Protein AF-L0A1J1-F1 (afdb_monomer)

Mean predicted aligned error: 7.72 Å

Radius of gyration: 12.5 Å; Cα contacts (8 Å, |Δi|>4): 117; chains: 1; bounding box: 32×28×32 Å

Secondary structure (DSSP, 8-state):
--HHHHHHHHHHHHHHHH--HHHHHHHHHHHHHHHTT--STTHHHHHHHHHHHHHHHHHT--TTHHHHHHHHHHHHHHHHTTS-HHHHHHHHHHHHHHHHHHHH--

Sequence (106 aa):
MDSDLGDTIIALEGGLVNNNLQDALRDVEGWRARLENAGFPHAAELRQDLSELALRLSRGDVHDIGELLARLGQWTHATVNHAPAQYREDLQRLGDVLHLAATQAI

Organism: Deinococcus peraridilitoris (strain DSM 19664 / LMG 22246 / CIP 109416 / KR-200) (NCBI:txid937777)

Foldseek 3Di:
DPPLLVQLLCCLVCCLVVVVLVSVLVSLVVVLVVLVPPPWPLSVVLSVLSVVSSVCSVVVNCVVVLVSLVSNLVSLVVRLVGGDPVCNVVSVSVSVSSVVSSVVND

pLDDT: mean 72.01, std 12.29, range [32.59, 88.94]

Structure (mmCIF, N/CA/C/O backbone):
data_AF-L0A1J1-F1
#
_entry.id   AF-L0A1J1-F1
#
loop_
_atom_site.group_PDB
_atom_site.id
_atom_site.type_symbol
_atom_site.label_atom_id
_atom_site.label_alt_id
_atom_site.label_comp_id
_atom_site.label_asym_id
_atom_site.label_entity_id
_atom_site.label_seq_id
_atom_site.pdbx_PDB_ins_code
_atom_site.Cartn_x
_atom_site.Cartn_y
_atom_site.Cartn_z
_atom_site.occupancy
_atom_site.B_iso_or_equiv
_atom_site.auth_seq_id
_atom_site.auth_comp_id
_atom_site.auth_asym_id
_atom_site.auth_atom_id
_atom_site.pdbx_PDB_model_num
ATOM 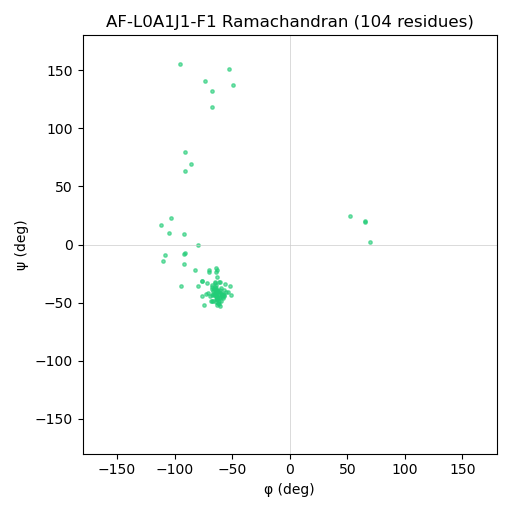1 N N . MET A 1 1 ? 9.318 17.158 -3.163 1.00 32.59 1 MET A N 1
ATOM 2 C CA . MET A 1 1 ? 8.454 17.321 -1.978 1.00 32.59 1 MET A CA 1
ATOM 3 C C . MET A 1 1 ? 7.505 16.139 -2.016 1.00 32.59 1 MET A C 1
ATOM 5 O O . MET A 1 1 ? 6.513 16.214 -2.719 1.00 32.59 1 MET A O 1
ATOM 9 N N . ASP A 1 2 ? 7.887 15.032 -1.380 1.00 40.09 2 ASP A N 1
ATOM 10 C CA . ASP A 1 2 ? 7.089 13.797 -1.279 1.00 40.09 2 ASP A CA 1
ATOM 11 C C . ASP A 1 2 ? 6.225 13.848 -0.014 1.00 40.09 2 ASP A C 1
ATOM 13 O O . ASP A 1 2 ? 6.440 13.113 0.948 1.00 40.09 2 ASP A O 1
ATOM 17 N N . SER A 1 3 ? 5.308 14.815 0.032 1.00 45.12 3 SER A N 1
ATOM 18 C CA . SER A 1 3 ? 4.373 14.987 1.152 1.00 45.12 3 SER A CA 1
ATOM 19 C C . SER A 1 3 ? 3.306 13.893 1.183 1.00 45.12 3 SER A C 1
ATOM 21 O O . SER A 1 3 ? 2.957 13.429 2.260 1.00 45.12 3 SER A O 1
ATOM 23 N N . ASP A 1 4 ? 2.885 13.394 0.016 1.00 55.06 4 ASP A N 1
ATOM 24 C CA . ASP A 1 4 ? 1.836 12.368 -0.085 1.00 55.06 4 ASP A CA 1
ATOM 25 C C . ASP A 1 4 ? 2.212 11.073 0.642 1.00 55.06 4 ASP A C 1
ATOM 27 O O . ASP A 1 4 ? 1.357 10.371 1.173 1.00 55.06 4 ASP A O 1
ATOM 31 N N . LEU A 1 5 ? 3.509 10.756 0.672 1.00 48.19 5 LEU A N 1
ATOM 32 C CA . LEU A 1 5 ? 3.994 9.506 1.223 1.00 48.19 5 LEU A CA 1
ATOM 33 C C . LEU A 1 5 ? 3.938 9.497 2.744 1.00 48.19 5 LEU A C 1
ATOM 35 O O . LEU A 1 5 ? 3.355 8.584 3.306 1.00 48.19 5 LEU A O 1
ATOM 39 N N . GLY A 1 6 ? 4.499 10.514 3.403 1.00 48.03 6 GLY A N 1
ATOM 40 C CA . GLY A 1 6 ? 4.442 10.633 4.864 1.00 48.03 6 GLY A CA 1
ATOM 41 C C . GLY A 1 6 ? 3.006 10.717 5.382 1.00 48.03 6 GLY A C 1
ATOM 42 O O . GLY A 1 6 ? 2.683 10.084 6.386 1.00 48.03 6 GLY A O 1
ATOM 43 N N . ASP A 1 7 ? 2.139 11.411 4.645 1.00 53.44 7 ASP A N 1
ATOM 44 C CA . ASP A 1 7 ? 0.714 11.501 4.959 1.00 53.44 7 ASP A CA 1
ATOM 45 C C . ASP A 1 7 ? 0.025 10.133 4.822 1.00 53.44 7 ASP A C 1
ATOM 47 O O . ASP A 1 7 ? -0.751 9.769 5.700 1.00 53.44 7 ASP A O 1
ATOM 51 N N . THR A 1 8 ? 0.403 9.32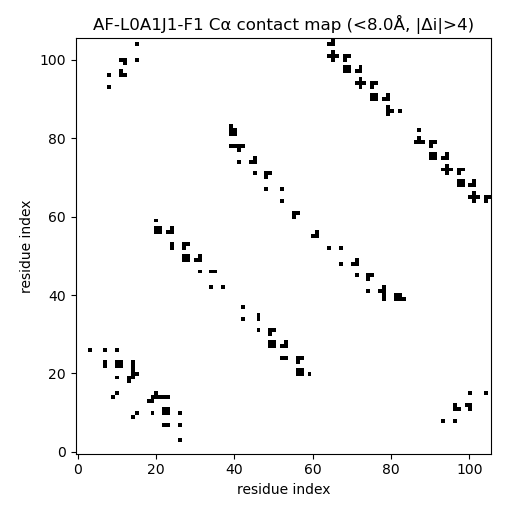7 3.818 1.00 53.81 8 THR A N 1
ATOM 52 C CA . THR A 1 8 ? -0.054 7.931 3.663 1.00 53.81 8 THR A CA 1
ATOM 53 C C . THR A 1 8 ? 0.346 7.041 4.833 1.00 53.81 8 THR A C 1
ATOM 55 O O . THR A 1 8 ? -0.452 6.231 5.306 1.00 53.81 8 THR A O 1
ATOM 58 N N . ILE A 1 9 ? 1.588 7.176 5.307 1.00 55.59 9 ILE A N 1
ATOM 59 C CA . ILE A 1 9 ? 2.092 6.413 6.456 1.00 55.59 9 ILE A CA 1
ATOM 60 C C . ILE A 1 9 ? 1.246 6.730 7.686 1.00 55.59 9 ILE A C 1
ATOM 62 O O . ILE A 1 9 ? 0.673 5.832 8.296 1.00 55.59 9 ILE A O 1
ATOM 66 N N . ILE A 1 10 ? 1.100 8.021 7.988 1.00 55.62 10 ILE A N 1
ATOM 67 C CA . ILE A 1 10 ? 0.357 8.509 9.150 1.00 55.62 10 ILE A CA 1
ATOM 68 C C . ILE A 1 10 ? -1.133 8.167 9.037 1.00 55.62 10 ILE A C 1
ATOM 70 O O . ILE A 1 10 ? -1.777 7.900 10.047 1.00 55.62 10 ILE A O 1
ATOM 74 N N . ALA A 1 11 ? -1.696 8.150 7.831 1.00 59.28 11 ALA A N 1
ATOM 75 C CA . ALA A 1 11 ? -3.083 7.786 7.582 1.00 59.28 11 ALA A CA 1
ATOM 76 C C . ALA A 1 11 ? -3.343 6.280 7.651 1.00 59.28 11 ALA A C 1
ATOM 78 O O . ALA A 1 11 ? -4.425 5.885 8.065 1.00 59.28 11 ALA A O 1
ATOM 79 N N . LEU A 1 12 ? -2.391 5.419 7.293 1.00 60.97 12 LEU A N 1
ATOM 80 C CA . LEU A 1 12 ? -2.525 3.973 7.495 1.00 60.97 12 LEU A CA 1
ATOM 81 C C . LEU A 1 12 ? -2.305 3.609 8.969 1.00 60.97 12 LEU A C 1
ATOM 83 O O . LEU A 1 12 ? -3.121 2.890 9.543 1.00 60.97 12 LEU A O 1
ATOM 87 N N . GLU A 1 13 ? -1.278 4.176 9.607 1.00 59.84 13 GLU A N 1
ATOM 88 C CA . GLU A 1 13 ? -1.002 4.022 11.043 1.00 59.84 13 GLU A CA 1
ATOM 89 C C . GLU A 1 13 ? -2.148 4.590 11.897 1.00 59.84 13 GLU A C 1
ATOM 91 O O . GLU A 1 13 ? -2.693 3.926 12.774 1.00 59.84 13 GLU A O 1
ATOM 96 N N . GLY A 1 14 ? -2.568 5.820 11.611 1.00 52.47 14 GLY A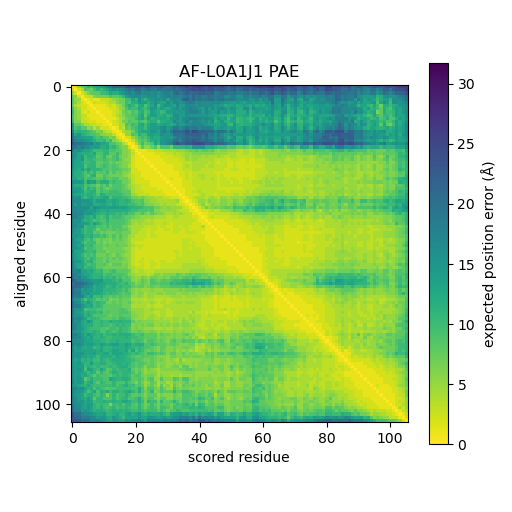 N 1
ATOM 97 C CA . GLY A 1 14 ? -3.638 6.523 12.308 1.00 52.47 14 GLY A CA 1
ATOM 98 C C . GLY A 1 14 ? -5.039 6.152 11.830 1.00 52.47 14 GLY A C 1
ATOM 99 O O . GLY A 1 14 ? -5.987 6.324 12.578 1.00 52.47 14 GLY A O 1
ATOM 100 N N . GLY A 1 15 ? -5.227 5.627 10.626 1.00 54.44 15 GLY A N 1
ATOM 101 C CA . GLY A 1 15 ? -6.537 5.225 10.102 1.00 54.44 15 GLY A CA 1
ATOM 102 C C . GLY A 1 15 ? -6.986 3.867 10.625 1.00 54.44 15 GLY A C 1
ATOM 103 O O . GLY A 1 15 ? -8.165 3.699 10.932 1.00 54.44 15 GLY A O 1
ATOM 104 N N . LEU A 1 16 ? -6.045 2.934 10.804 1.00 52.50 16 LEU A N 1
ATOM 105 C CA . LEU A 1 16 ? -6.298 1.640 11.446 1.00 52.50 16 LEU A CA 1
ATOM 106 C C . LEU A 1 16 ? -6.420 1.766 12.974 1.00 52.50 16 LEU A C 1
ATOM 108 O O . LEU A 1 16 ? -7.208 1.041 13.574 1.00 52.50 16 LEU A O 1
ATOM 112 N N . VAL A 1 17 ? -5.707 2.716 13.598 1.00 51.38 17 VAL A N 1
ATOM 113 C CA . VAL A 1 17 ? -5.722 2.922 15.062 1.00 51.38 17 VAL A CA 1
ATOM 114 C C . VAL A 1 17 ? -6.740 3.987 15.520 1.00 51.38 17 VAL A C 1
ATOM 116 O O . VAL A 1 17 ? -7.372 3.817 16.559 1.00 51.38 17 VAL A O 1
ATOM 119 N N . ASN A 1 18 ? -6.960 5.062 14.751 1.00 51.06 18 ASN A N 1
ATOM 120 C CA . ASN A 1 18 ? -7.919 6.154 15.033 1.00 51.06 18 ASN A CA 1
ATOM 121 C C . ASN A 1 18 ? -9.123 6.205 14.064 1.00 51.06 18 ASN A C 1
ATOM 123 O O . ASN A 1 18 ? -9.835 7.210 14.033 1.00 51.06 18 ASN A O 1
ATOM 127 N N . ASN A 1 19 ? -9.403 5.137 13.305 1.00 52.41 19 ASN A N 1
ATOM 128 C CA . ASN A 1 19 ? -10.616 4.988 12.478 1.00 52.41 19 ASN A CA 1
ATOM 129 C C . ASN A 1 19 ? -10.781 5.969 11.292 1.00 52.41 19 ASN A C 1
ATOM 131 O O . ASN A 1 19 ? -11.886 6.116 10.764 1.00 52.41 19 ASN A O 1
ATOM 135 N N . ASN A 1 20 ? -9.721 6.628 10.815 1.00 67.56 20 ASN A N 1
ATOM 136 C CA . ASN A 1 20 ? -9.810 7.457 9.606 1.00 67.56 20 ASN A CA 1
ATOM 137 C C . ASN A 1 20 ? -9.604 6.640 8.316 1.00 67.56 20 ASN A C 1
ATOM 139 O O . ASN A 1 20 ? -8.608 6.763 7.606 1.00 67.56 20 ASN A O 1
ATOM 143 N N . LEU A 1 21 ? -10.585 5.787 8.021 1.00 70.75 21 LEU A N 1
ATOM 144 C CA . LEU A 1 21 ? -10.593 4.891 6.859 1.00 70.75 21 LEU A CA 1
ATOM 145 C C . LEU A 1 21 ? -10.598 5.634 5.510 1.00 70.75 21 LEU A C 1
ATOM 147 O O . LEU A 1 21 ? -10.211 5.061 4.495 1.00 70.75 21 LEU A O 1
ATOM 151 N N . GLN A 1 22 ? -11.041 6.895 5.489 1.00 73.12 22 GLN A N 1
ATOM 152 C CA . GLN A 1 22 ? -11.105 7.730 4.283 1.00 73.12 22 GLN A CA 1
ATOM 153 C C . GLN A 1 22 ? -9.717 8.159 3.801 1.00 73.12 22 GLN A C 1
ATOM 155 O O . GLN A 1 22 ? -9.460 8.118 2.598 1.00 73.12 22 GLN A O 1
ATOM 160 N N . ASP A 1 23 ? -8.823 8.536 4.717 1.00 71.00 23 ASP A N 1
ATOM 161 C CA . ASP A 1 23 ? -7.450 8.884 4.346 1.00 71.00 23 ASP A CA 1
ATOM 162 C C . ASP A 1 23 ? -6.689 7.642 3.876 1.00 71.00 23 ASP A C 1
ATOM 164 O O . ASP A 1 23 ? -6.193 7.627 2.753 1.00 71.00 23 ASP A O 1
ATOM 168 N N . ALA A 1 24 ? -6.757 6.545 4.638 1.00 71.00 24 ALA A N 1
ATOM 169 C CA . ALA A 1 24 ? -6.173 5.268 4.228 1.00 71.00 24 ALA A CA 1
ATOM 170 C C . ALA A 1 24 ? -6.668 4.812 2.839 1.00 71.00 24 ALA A C 1
ATOM 172 O O . ALA A 1 24 ? -5.885 4.323 2.025 1.00 71.00 24 ALA A O 1
ATOM 173 N N . LEU A 1 25 ? -7.961 4.993 2.539 1.00 79.38 25 LEU A N 1
ATOM 174 C CA . LEU A 1 25 ? -8.522 4.695 1.221 1.00 79.38 25 LEU A CA 1
ATOM 175 C C . LEU A 1 25 ? -7.883 5.555 0.124 1.00 79.38 25 LEU A C 1
ATOM 177 O O . LEU A 1 25 ? -7.431 5.013 -0.884 1.00 79.38 25 LEU A O 1
ATOM 181 N N . ARG A 1 26 ? -7.838 6.878 0.318 1.00 77.88 26 ARG A N 1
ATOM 182 C CA . ARG A 1 26 ? -7.266 7.834 -0.644 1.00 77.88 26 ARG A CA 1
ATOM 183 C C . ARG A 1 26 ? -5.824 7.483 -0.990 1.00 77.88 26 ARG A C 1
ATOM 185 O O . ARG A 1 26 ? -5.432 7.533 -2.157 1.00 77.88 26 ARG A O 1
ATOM 192 N N . ASP A 1 27 ? -5.062 7.078 0.009 1.00 74.75 27 ASP A N 1
ATOM 193 C CA . ASP A 1 27 ? -3.658 6.761 -0.166 1.00 74.75 27 ASP A CA 1
ATOM 194 C C . ASP A 1 27 ? -3.442 5.439 -0.909 1.00 74.75 27 ASP A C 1
ATOM 196 O O . ASP A 1 27 ? -2.642 5.364 -1.846 1.00 74.75 27 ASP A O 1
ATOM 200 N N . VAL A 1 28 ? -4.217 4.403 -0.569 1.00 79.06 28 VAL A N 1
ATOM 201 C CA . VAL A 1 28 ? -4.202 3.120 -1.289 1.00 79.06 28 VAL A CA 1
ATOM 202 C C . VAL A 1 28 ? -4.608 3.308 -2.755 1.00 79.06 28 VAL A C 1
ATOM 204 O O . VAL A 1 28 ? -4.005 2.710 -3.652 1.00 79.06 28 VAL A O 1
ATOM 207 N N . GLU A 1 29 ? -5.585 4.172 -3.036 1.00 82.19 29 GLU A N 1
ATOM 208 C CA . GLU A 1 29 ? -5.959 4.514 -4.410 1.00 82.19 29 GLU A CA 1
ATOM 209 C C . GLU A 1 29 ? -4.850 5.266 -5.159 1.00 82.19 29 GLU A C 1
ATOM 211 O O . GLU A 1 29 ? -4.602 4.969 -6.333 1.00 82.19 29 GLU A O 1
ATOM 216 N N . GLY A 1 30 ? -4.135 6.173 -4.485 1.00 79.44 30 GLY A N 1
ATOM 217 C CA . GLY A 1 30 ? -2.961 6.854 -5.033 1.00 79.44 30 GLY A CA 1
ATOM 218 C C . GLY A 1 30 ? -1.859 5.875 -5.448 1.00 79.44 30 GLY A C 1
ATOM 219 O O . GLY A 1 30 ? -1.312 5.967 -6.551 1.00 79.44 30 GLY A O 1
ATOM 220 N N . TRP A 1 31 ? -1.589 4.870 -4.615 1.00 77.94 31 TRP A N 1
ATOM 221 C CA . TRP A 1 31 ? -0.641 3.800 -4.930 1.00 77.94 31 TRP A CA 1
ATOM 222 C C . TRP A 1 31 ? -1.080 2.931 -6.099 1.00 77.94 31 TRP A C 1
ATOM 224 O O . TRP A 1 31 ? -0.280 2.642 -6.993 1.00 77.94 31 TRP A O 1
ATOM 234 N N . ARG A 1 32 ? -2.360 2.556 -6.141 1.00 81.12 32 ARG A N 1
ATOM 235 C CA . ARG A 1 32 ? -2.923 1.793 -7.258 1.00 81.12 32 ARG A CA 1
ATOM 236 C C . ARG A 1 32 ? -2.733 2.533 -8.585 1.00 81.12 32 ARG A C 1
ATOM 238 O O . ARG A 1 32 ? -2.320 1.908 -9.558 1.00 81.12 32 ARG A O 1
ATOM 245 N N . ALA A 1 33 ? -2.967 3.847 -8.608 1.00 82.94 33 ALA A N 1
ATOM 246 C CA . ALA A 1 33 ? -2.760 4.681 -9.793 1.00 82.94 33 ALA A CA 1
ATOM 247 C C . ALA A 1 33 ? -1.276 4.762 -10.199 1.00 82.94 33 ALA A C 1
ATOM 249 O O . ALA A 1 33 ? -0.941 4.598 -11.372 1.00 82.94 33 ALA A O 1
ATOM 250 N N . ARG A 1 34 ? -0.357 4.934 -9.237 1.00 77.75 34 ARG A N 1
ATOM 251 C CA . ARG A 1 34 ? 1.096 4.944 -9.510 1.00 77.75 34 ARG A CA 1
ATOM 252 C C . ARG A 1 34 ? 1.598 3.617 -10.089 1.00 77.75 34 ARG A C 1
ATOM 254 O O . ARG A 1 34 ? 2.512 3.613 -10.914 1.00 77.75 34 ARG A O 1
ATOM 261 N N . LEU A 1 35 ? 0.985 2.505 -9.688 1.00 77.75 35 LEU A N 1
ATOM 262 C CA . LEU A 1 35 ? 1.338 1.155 -10.129 1.00 77.75 35 LEU A CA 1
ATOM 263 C C . LEU A 1 35 ? 0.563 0.687 -11.372 1.00 77.75 35 LEU A C 1
ATOM 265 O O . LEU A 1 35 ? 0.879 -0.364 -11.930 1.00 77.75 35 LEU A O 1
ATOM 269 N N . GLU A 1 36 ? -0.429 1.435 -11.858 1.00 79.00 36 GLU A N 1
ATOM 270 C CA . GLU A 1 36 ? -1.286 1.035 -12.986 1.00 79.00 36 GLU A CA 1
ATOM 271 C C . GLU A 1 36 ? -0.483 0.702 -14.258 1.00 79.00 36 GLU A C 1
ATOM 273 O O . GLU A 1 36 ? -0.792 -0.255 -14.966 1.00 79.00 36 GLU A O 1
ATOM 278 N N . ASN A 1 37 ? 0.628 1.408 -14.480 1.00 77.81 37 ASN A N 1
ATOM 279 C CA . ASN A 1 37 ? 1.531 1.192 -15.615 1.00 77.81 37 ASN A CA 1
ATOM 280 C C . ASN A 1 37 ? 2.840 0.474 -15.238 1.00 77.81 37 ASN A C 1
ATOM 282 O O . ASN A 1 37 ? 3.766 0.390 -16.046 1.00 77.81 37 ASN A O 1
ATOM 286 N N 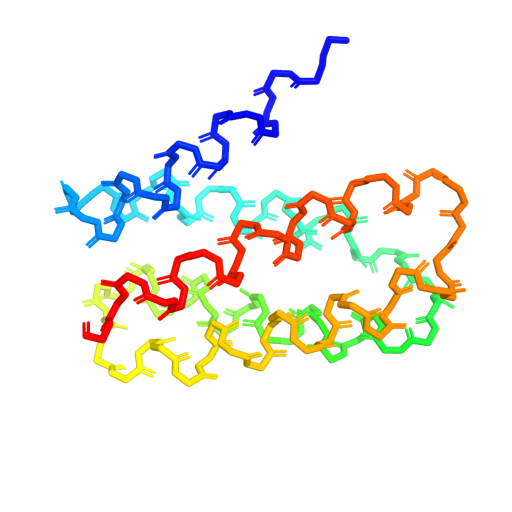. ALA A 1 38 ? 2.941 -0.047 -14.013 1.00 77.44 38 ALA A N 1
ATOM 287 C CA . ALA A 1 38 ? 4.095 -0.817 -13.574 1.00 77.44 38 ALA A CA 1
ATOM 288 C C . ALA A 1 38 ? 4.178 -2.158 -14.321 1.00 77.44 38 ALA A C 1
ATOM 290 O O . ALA A 1 38 ? 3.293 -3.004 -14.211 1.00 77.44 38 ALA A O 1
ATOM 291 N N . GLY A 1 39 ? 5.267 -2.356 -15.068 1.00 79.12 39 GLY A N 1
ATOM 292 C CA . GLY A 1 39 ? 5.552 -3.581 -15.824 1.00 79.12 39 GLY A CA 1
ATOM 293 C C . GLY A 1 39 ? 6.600 -4.493 -15.179 1.00 79.12 39 GLY A C 1
ATOM 294 O O . GLY A 1 39 ? 7.266 -5.237 -15.894 1.00 79.12 39 GLY A O 1
ATOM 295 N N . PHE A 1 40 ? 6.818 -4.394 -13.864 1.00 79.25 40 PHE A N 1
ATOM 296 C CA . PHE A 1 40 ? 7.806 -5.212 -13.151 1.00 79.25 40 PHE A CA 1
ATOM 297 C C . PHE A 1 40 ? 7.176 -6.470 -12.518 1.00 79.25 40 PHE A C 1
ATOM 299 O O . PHE A 1 40 ? 5.971 -6.486 -12.255 1.00 79.25 40 PHE A O 1
ATOM 306 N N . PRO A 1 41 ? 7.970 -7.536 -12.286 1.00 80.94 41 PRO A N 1
ATOM 307 C CA . PRO A 1 41 ? 7.511 -8.760 -11.629 1.00 80.94 41 PRO A CA 1
ATOM 308 C C . PRO A 1 41 ? 6.750 -8.470 -10.337 1.00 80.94 41 PRO A C 1
ATOM 310 O O . PRO A 1 41 ? 7.202 -7.638 -9.558 1.00 80.94 41 PRO A O 1
ATOM 313 N N . HIS A 1 42 ? 5.635 -9.168 -10.113 1.00 82.31 42 HIS A N 1
ATOM 314 C CA . HIS A 1 42 ? 4.770 -9.052 -8.928 1.00 82.31 42 HIS A CA 1
ATOM 315 C C . HIS A 1 42 ? 3.967 -7.741 -8.790 1.00 82.31 42 HIS A C 1
ATOM 317 O O . HIS A 1 42 ? 3.220 -7.566 -7.827 1.00 82.31 42 HIS A O 1
ATOM 323 N N . ALA A 1 43 ? 4.061 -6.819 -9.758 1.00 81.62 43 ALA A N 1
ATOM 324 C CA . ALA A 1 43 ? 3.277 -5.581 -9.749 1.00 81.62 43 ALA A CA 1
ATOM 325 C C . ALA A 1 43 ? 1.765 -5.828 -9.886 1.00 81.62 43 ALA A C 1
ATOM 327 O O . ALA A 1 43 ? 0.960 -5.064 -9.354 1.00 81.62 43 ALA A O 1
ATOM 328 N N . ALA A 1 44 ? 1.366 -6.876 -10.613 1.00 84.38 44 ALA A N 1
ATOM 329 C CA . ALA A 1 44 ? -0.041 -7.196 -10.827 1.00 84.38 44 ALA A CA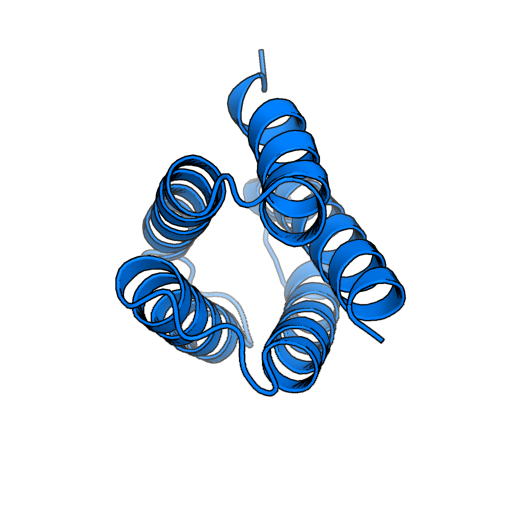 1
ATOM 330 C C . ALA A 1 44 ? -0.705 -7.685 -9.533 1.00 84.38 44 ALA A C 1
ATOM 332 O O . ALA A 1 44 ? -1.785 -7.209 -9.188 1.00 84.38 44 ALA A O 1
ATOM 333 N N . GLU A 1 45 ? -0.024 -8.563 -8.804 1.00 86.25 45 GLU A N 1
ATOM 334 C CA . GLU A 1 45 ? -0.420 -9.094 -7.503 1.00 86.25 45 GLU A CA 1
ATOM 335 C C . GLU A 1 45 ? -0.498 -7.974 -6.462 1.00 86.25 45 GLU A C 1
ATOM 337 O O . GLU A 1 45 ? -1.517 -7.828 -5.790 1.00 86.25 45 GLU A O 1
ATOM 342 N N . LEU A 1 46 ? 0.511 -7.095 -6.417 1.00 83.69 46 LEU A N 1
ATOM 343 C CA . LEU A 1 46 ? 0.502 -5.929 -5.533 1.00 83.69 46 LEU A CA 1
ATOM 344 C C . LEU A 1 46 ? -0.699 -5.006 -5.808 1.00 83.69 46 LEU A C 1
ATOM 346 O O . LEU A 1 46 ? -1.388 -4.586 -4.882 1.00 83.69 46 LEU A O 1
ATOM 350 N N . ARG A 1 47 ? -1.005 -4.712 -7.079 1.00 85.81 47 ARG A N 1
ATOM 351 C CA . ARG A 1 47 ? -2.192 -3.914 -7.442 1.00 85.81 47 ARG A CA 1
ATOM 352 C C . ARG A 1 47 ? -3.508 -4.586 -7.074 1.00 85.81 47 ARG A C 1
ATOM 354 O O . ARG A 1 47 ? -4.469 -3.887 -6.739 1.00 85.81 47 ARG A O 1
ATOM 361 N N . GLN A 1 48 ? -3.580 -5.905 -7.216 1.00 88.75 48 GLN A N 1
ATOM 362 C CA . GLN A 1 48 ? -4.777 -6.667 -6.889 1.00 88.75 48 GLN A CA 1
ATOM 363 C C . GLN A 1 48 ? -5.064 -6.566 -5.390 1.00 88.75 48 GLN A C 1
ATOM 365 O O . GLN A 1 48 ? -6.167 -6.171 -5.013 1.00 88.75 48 GLN A O 1
ATOM 370 N N . ASP A 1 49 ? -4.058 -6.813 -4.555 1.00 87.50 49 ASP A N 1
ATOM 371 C CA . ASP A 1 49 ? -4.203 -6.743 -3.103 1.00 87.50 49 ASP A CA 1
ATOM 372 C C . ASP A 1 49 ? -4.458 -5.298 -2.623 1.00 87.50 49 ASP A C 1
ATOM 374 O O . ASP A 1 49 ? -5.268 -5.079 -1.724 1.00 87.50 49 ASP A O 1
ATOM 378 N N . LEU A 1 50 ? -3.865 -4.282 -3.270 1.00 86.50 50 LEU A N 1
ATOM 379 C CA . LEU A 1 50 ? -4.175 -2.870 -2.987 1.00 86.50 50 LEU A CA 1
ATOM 380 C C . LEU A 1 50 ? -5.626 -2.532 -3.354 1.00 86.50 50 LEU A C 1
ATOM 382 O O . LEU A 1 50 ? -6.294 -1.776 -2.652 1.00 86.50 50 LEU A O 1
ATOM 386 N N . SER A 1 51 ? -6.148 -3.108 -4.438 1.00 88.94 51 SER A N 1
ATOM 387 C CA . SER A 1 51 ? -7.554 -2.930 -4.818 1.00 88.94 51 SER A CA 1
ATOM 388 C C . SER A 1 51 ? -8.499 -3.588 -3.817 1.00 88.94 51 SER A C 1
ATOM 390 O O . SER A 1 51 ? -9.547 -3.021 -3.507 1.00 88.94 51 SER A O 1
ATOM 392 N N . GLU A 1 52 ? -8.129 -4.755 -3.289 1.00 88.81 52 GLU A N 1
ATOM 393 C CA . GLU A 1 52 ? -8.871 -5.409 -2.214 1.00 88.81 52 GLU A CA 1
ATOM 394 C C . GLU A 1 52 ? -8.857 -4.559 -0.937 1.00 88.81 52 GLU A C 1
ATOM 396 O O . GLU A 1 52 ? -9.905 -4.374 -0.317 1.00 88.81 52 GLU A O 1
ATOM 401 N N . LEU A 1 53 ? -7.708 -3.971 -0.588 1.00 83.56 53 LEU A N 1
ATOM 402 C CA . LEU A 1 53 ? -7.577 -3.108 0.583 1.00 83.56 53 LEU A CA 1
ATOM 403 C C . LEU A 1 53 ? -8.444 -1.853 0.448 1.00 83.56 53 LEU A C 1
ATOM 405 O O . LEU A 1 53 ? -9.211 -1.547 1.358 1.00 83.56 53 LEU A O 1
ATOM 409 N N . ALA A 1 54 ? -8.405 -1.178 -0.703 1.00 85.31 54 ALA A N 1
ATOM 410 C CA . ALA A 1 54 ? -9.276 -0.037 -0.985 1.00 85.31 54 ALA A CA 1
ATOM 411 C C . ALA A 1 54 ? -10.760 -0.417 -0.857 1.00 85.31 54 ALA A C 1
ATOM 413 O O . ALA A 1 54 ? -11.545 0.290 -0.226 1.00 85.31 54 ALA A O 1
ATOM 414 N N . LEU A 1 55 ? -11.160 -1.570 -1.401 1.00 87.31 55 LEU A N 1
ATOM 415 C CA . LEU A 1 55 ? -12.541 -2.036 -1.302 1.00 87.31 55 LEU A CA 1
ATOM 416 C C . LEU A 1 55 ? -12.961 -2.269 0.155 1.00 87.31 55 LEU A C 1
ATOM 418 O O . LEU A 1 55 ? -14.035 -1.818 0.557 1.00 87.31 55 LEU A O 1
ATOM 422 N N . ARG A 1 56 ? -12.123 -2.938 0.948 1.00 84.00 56 ARG A N 1
ATOM 423 C CA . ARG A 1 56 ? -12.368 -3.193 2.373 1.00 84.00 56 ARG A CA 1
ATOM 424 C C . ARG A 1 56 ? -12.469 -1.897 3.178 1.00 84.00 56 ARG A C 1
ATOM 426 O O . ARG A 1 56 ? -13.467 -1.692 3.867 1.00 84.00 56 ARG A O 1
ATOM 433 N N . LEU A 1 57 ? -11.521 -0.975 2.998 1.00 80.75 57 LEU A N 1
ATOM 434 C CA . LEU A 1 57 ? -11.535 0.348 3.633 1.00 80.75 57 LEU A CA 1
ATOM 435 C C . LEU A 1 57 ? -12.795 1.145 3.262 1.00 80.75 57 LEU A C 1
ATOM 437 O O . LEU A 1 57 ? -13.454 1.696 4.140 1.00 80.75 57 LEU A O 1
ATOM 441 N N . SER A 1 58 ? -13.196 1.131 1.985 1.00 83.38 58 SER A N 1
ATOM 442 C CA . SER A 1 58 ? -14.411 1.815 1.508 1.00 83.38 58 SER A CA 1
ATOM 443 C C . SER A 1 58 ? -15.706 1.274 2.125 1.00 83.38 58 SER A C 1
ATOM 445 O O . SER A 1 58 ? -16.689 2.002 2.251 1.00 83.38 58 SER A O 1
ATOM 447 N N . ARG A 1 59 ? -15.710 -0.006 2.516 1.00 83.56 59 ARG A N 1
ATOM 448 C CA . ARG A 1 59 ? -16.849 -0.687 3.144 1.00 83.56 59 ARG A CA 1
ATOM 449 C C . ARG A 1 59 ? -16.814 -0.618 4.670 1.00 83.56 59 ARG A C 1
ATOM 451 O O . ARG A 1 59 ? -17.782 -1.032 5.300 1.00 83.56 59 ARG A O 1
ATOM 458 N N . GLY A 1 60 ? -15.721 -0.124 5.254 1.00 76.00 60 GLY A N 1
ATOM 459 C CA . GLY A 1 60 ? -15.457 -0.236 6.688 1.00 76.00 60 GLY A CA 1
ATOM 460 C C . GLY A 1 60 ? -15.249 -1.676 7.158 1.00 76.00 60 GLY A C 1
ATOM 461 O O . GLY A 1 60 ? -15.413 -1.968 8.339 1.00 76.00 60 GLY A O 1
ATOM 462 N N . ASP A 1 61 ? -14.909 -2.578 6.237 1.00 76.62 61 ASP A N 1
ATOM 463 C CA . ASP A 1 61 ? -14.711 -3.998 6.505 1.00 76.62 61 ASP A CA 1
ATOM 464 C C . ASP A 1 61 ? -13.245 -4.262 6.856 1.00 76.62 61 ASP A C 1
ATOM 466 O O . ASP A 1 61 ? -12.430 -4.651 6.020 1.00 76.62 61 ASP A O 1
ATOM 470 N N . VAL A 1 62 ? -12.899 -3.970 8.108 1.00 69.44 62 VAL A N 1
ATOM 471 C CA . VAL A 1 62 ? -11.548 -4.165 8.656 1.00 69.44 62 VAL A CA 1
ATOM 472 C C . VAL A 1 62 ? -11.366 -5.533 9.320 1.00 69.44 62 VAL A C 1
ATOM 474 O O . VAL A 1 62 ? -10.344 -5.780 9.958 1.00 69.44 62 VAL A O 1
ATOM 477 N N . HIS A 1 63 ? -12.337 -6.439 9.172 1.00 68.69 63 HIS A N 1
ATOM 478 C CA . HIS A 1 63 ? -12.219 -7.796 9.695 1.00 68.69 63 HIS A CA 1
ATOM 479 C C . HIS A 1 63 ? -11.137 -8.561 8.919 1.00 68.69 63 HIS A C 1
ATOM 481 O O . HIS A 1 63 ? -11.078 -8.502 7.687 1.00 68.69 63 HIS A O 1
ATOM 487 N N . ASP A 1 64 ? -10.237 -9.229 9.644 1.00 66.94 64 ASP A N 1
ATOM 488 C CA . ASP A 1 64 ? -9.098 -9.977 9.090 1.00 66.94 64 ASP A CA 1
ATOM 489 C C . ASP A 1 64 ? -8.209 -9.171 8.123 1.00 66.94 64 ASP A C 1
ATOM 491 O O . ASP A 1 64 ? -7.519 -9.728 7.263 1.00 66.94 64 ASP A O 1
ATOM 495 N N . ILE A 1 65 ? -8.194 -7.838 8.249 1.00 73.00 65 ILE A N 1
ATOM 496 C CA . ILE A 1 65 ? -7.389 -6.968 7.381 1.00 73.00 65 ILE A CA 1
ATOM 497 C C . ILE A 1 65 ? -5.885 -7.221 7.560 1.00 73.00 65 ILE A C 1
ATOM 499 O O . ILE A 1 65 ? -5.113 -7.006 6.629 1.00 73.00 65 ILE A O 1
ATOM 503 N N . GLY A 1 66 ? -5.474 -7.764 8.712 1.00 70.50 66 GLY A N 1
ATOM 504 C CA . GLY A 1 66 ? -4.092 -8.141 9.008 1.00 70.50 66 GLY A CA 1
ATOM 505 C C . GLY A 1 66 ? -3.494 -9.144 8.015 1.00 70.50 66 GLY A C 1
ATOM 506 O O . GLY A 1 66 ? -2.347 -8.975 7.607 1.00 70.50 66 GLY A O 1
ATOM 507 N N . GLU A 1 67 ? -4.262 -10.137 7.544 1.00 75.31 67 GLU A N 1
ATOM 508 C CA . GLU A 1 67 ? -3.767 -11.082 6.529 1.00 75.31 67 GLU A CA 1
ATOM 509 C C . GLU A 1 67 ? -3.513 -10.394 5.186 1.00 75.31 67 GLU A C 1
ATOM 511 O O . GLU A 1 67 ? -2.521 -10.675 4.511 1.00 75.31 67 GLU A O 1
ATOM 516 N N . LEU A 1 68 ? -4.402 -9.476 4.798 1.00 81.25 68 LEU A N 1
ATOM 517 C CA . LEU A 1 68 ? -4.256 -8.702 3.570 1.00 81.25 68 LEU A CA 1
ATOM 518 C C . LEU A 1 68 ? -3.049 -7.760 3.652 1.00 81.25 68 LEU A C 1
ATOM 520 O O . LEU A 1 68 ? -2.266 -7.690 2.708 1.00 81.25 68 LEU A O 1
ATOM 524 N N . LEU A 1 69 ? -2.856 -7.090 4.791 1.00 75.75 69 LEU A N 1
ATOM 525 C CA . LEU A 1 69 ? -1.691 -6.236 5.037 1.00 75.75 69 LEU A CA 1
ATOM 526 C C . LEU A 1 69 ? -0.382 -7.041 5.021 1.00 75.75 69 LEU A C 1
ATOM 528 O O . LEU A 1 69 ? 0.606 -6.597 4.435 1.00 75.75 69 LEU A O 1
ATOM 532 N N . ALA A 1 70 ? -0.379 -8.252 5.583 1.00 76.56 70 ALA A N 1
ATOM 533 C CA . ALA A 1 70 ? 0.777 -9.144 5.542 1.00 76.56 70 ALA A CA 1
ATOM 534 C C . ALA A 1 70 ? 1.124 -9.582 4.108 1.00 76.56 70 ALA A C 1
ATOM 536 O O . ALA A 1 70 ? 2.296 -9.528 3.722 1.00 76.56 70 ALA A O 1
ATOM 537 N N . ARG A 1 71 ? 0.121 -9.959 3.295 1.00 82.50 71 ARG A N 1
ATOM 538 C CA . ARG A 1 71 ? 0.316 -10.278 1.865 1.00 82.50 71 ARG A CA 1
ATOM 539 C C . ARG A 1 71 ? 0.859 -9.081 1.092 1.00 82.50 71 ARG A C 1
ATOM 541 O O . ARG A 1 71 ? 1.837 -9.219 0.358 1.00 82.50 71 ARG A O 1
ATOM 548 N N . LEU A 1 72 ? 0.289 -7.900 1.321 1.00 81.88 72 LEU A N 1
ATOM 549 C CA . LEU A 1 72 ? 0.745 -6.646 0.729 1.00 81.88 72 LEU A CA 1
ATOM 550 C C . LEU A 1 72 ? 2.206 -6.345 1.075 1.00 81.88 72 LEU A C 1
ATOM 552 O O . LEU A 1 72 ? 2.987 -6.035 0.177 1.00 81.88 72 LEU A O 1
ATOM 556 N N . GLY A 1 73 ? 2.612 -6.496 2.337 1.00 78.88 73 GLY A N 1
ATOM 557 C CA . GLY A 1 73 ? 4.012 -6.346 2.745 1.00 78.88 73 GLY A CA 1
ATOM 558 C C . GLY A 1 73 ? 4.940 -7.339 2.033 1.00 78.88 73 GLY A C 1
ATOM 559 O O . GLY A 1 73 ? 6.009 -6.958 1.551 1.00 78.88 73 GLY A O 1
ATOM 560 N N . GLN A 1 74 ? 4.507 -8.596 1.890 1.00 81.44 74 GLN A N 1
ATOM 561 C CA . GLN A 1 74 ? 5.259 -9.641 1.188 1.00 81.44 74 GLN A CA 1
ATOM 562 C C . GLN A 1 74 ? 5.473 -9.309 -0.291 1.00 81.44 74 GLN A C 1
ATOM 564 O O . GLN A 1 74 ? 6.609 -9.348 -0.775 1.00 81.44 74 GLN A O 1
ATOM 569 N N . TRP A 1 75 ? 4.401 -8.943 -1.001 1.00 81.56 75 TRP A N 1
ATOM 570 C CA . TRP A 1 75 ? 4.490 -8.560 -2.407 1.00 81.56 75 TRP A CA 1
ATOM 571 C C . TRP A 1 75 ? 5.315 -7.311 -2.595 1.00 81.56 75 TRP A C 1
ATOM 573 O O . TRP A 1 75 ? 6.147 -7.276 -3.494 1.00 81.56 75 TRP A O 1
ATOM 583 N N . THR A 1 76 ? 5.147 -6.327 -1.716 1.00 81.12 76 THR A N 1
ATOM 584 C CA . THR A 1 76 ? 5.898 -5.081 -1.792 1.00 81.12 76 THR A CA 1
ATOM 585 C C . THR A 1 76 ? 7.400 -5.353 -1.685 1.00 81.12 76 THR A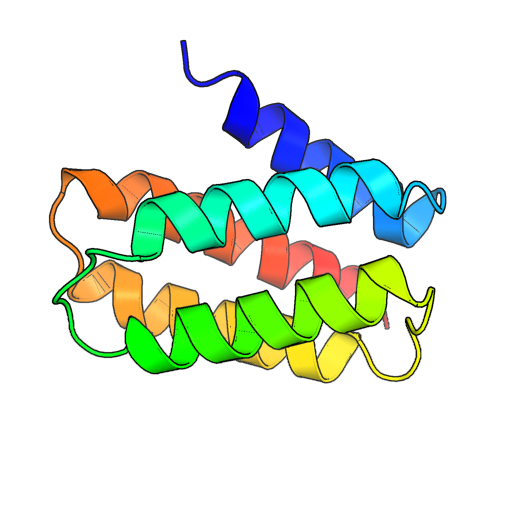 C 1
ATOM 587 O O . THR A 1 76 ? 8.165 -4.952 -2.564 1.00 81.12 76 THR A O 1
ATOM 590 N N . HIS A 1 77 ? 7.823 -6.151 -0.701 1.00 78.56 77 HIS A N 1
ATOM 591 C CA . HIS A 1 77 ? 9.224 -6.542 -0.531 1.00 78.56 77 HIS A CA 1
ATOM 592 C C . HIS A 1 77 ? 9.761 -7.382 -1.709 1.00 78.56 77 HIS A C 1
ATOM 594 O O . HIS A 1 77 ? 10.913 -7.219 -2.121 1.00 78.56 77 HIS A O 1
ATOM 600 N N . ALA A 1 78 ? 8.922 -8.235 -2.309 1.00 81.25 78 ALA A N 1
ATOM 601 C CA . ALA A 1 78 ? 9.265 -8.976 -3.521 1.00 81.25 78 ALA A CA 1
ATOM 602 C C . ALA A 1 78 ? 9.415 -8.049 -4.745 1.00 81.25 78 ALA A C 1
ATOM 604 O O . ALA A 1 78 ? 10.390 -8.168 -5.486 1.00 81.25 78 ALA A O 1
ATOM 605 N N . THR A 1 79 ? 8.511 -7.082 -4.935 1.00 77.62 79 THR A N 1
ATOM 606 C CA . THR A 1 79 ? 8.560 -6.111 -6.043 1.00 77.62 79 THR A CA 1
ATOM 607 C C . THR A 1 79 ? 9.732 -5.138 -5.938 1.00 77.62 79 THR A C 1
ATOM 609 O O . THR A 1 79 ? 10.317 -4.818 -6.969 1.00 77.62 79 THR A O 1
ATOM 612 N N . VAL A 1 80 ? 10.126 -4.689 -4.735 1.00 79.31 80 VAL A N 1
ATOM 613 C CA . VAL A 1 80 ? 11.216 -3.708 -4.517 1.00 79.31 80 VAL A CA 1
ATOM 614 C C . VAL A 1 80 ? 12.505 -4.112 -5.235 1.00 79.31 80 VAL A C 1
ATOM 616 O O . VAL A 1 80 ? 13.138 -3.289 -5.900 1.00 79.31 80 VAL A O 1
ATOM 619 N N . ASN A 1 81 ? 12.874 -5.392 -5.164 1.00 77.56 81 ASN A N 1
ATOM 620 C CA . ASN A 1 81 ? 14.112 -5.898 -5.761 1.00 77.56 81 ASN A CA 1
ATOM 621 C C . ASN A 1 81 ? 14.088 -5.914 -7.298 1.00 77.56 81 ASN A C 1
ATOM 623 O O . ASN A 1 81 ? 15.142 -5.897 -7.934 1.00 77.56 81 ASN A O 1
ATOM 627 N N . HIS A 1 82 ? 12.898 -5.914 -7.896 1.00 78.69 82 HIS A N 1
ATOM 628 C CA . HIS A 1 82 ? 12.700 -5.946 -9.345 1.00 78.69 82 HIS A CA 1
ATOM 629 C C . HIS A 1 82 ? 12.200 -4.615 -9.915 1.00 78.69 82 HIS A C 1
ATOM 631 O O . HIS A 1 82 ? 12.165 -4.431 -11.134 1.00 78.69 82 HIS A O 1
ATOM 637 N N . ALA A 1 83 ? 11.839 -3.676 -9.045 1.00 78.44 83 ALA A N 1
ATOM 638 C CA . ALA A 1 83 ? 11.322 -2.385 -9.428 1.00 78.44 83 ALA A CA 1
ATOM 639 C C . ALA A 1 83 ? 12.433 -1.466 -9.982 1.00 78.44 83 ALA A C 1
ATOM 641 O O . ALA A 1 83 ? 13.557 -1.415 -9.446 1.00 78.44 83 ALA A O 1
ATOM 642 N N . PRO A 1 84 ? 12.125 -0.692 -11.040 1.00 76.88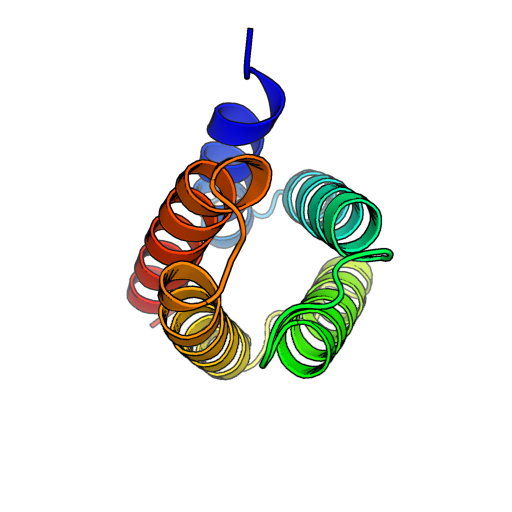 84 PRO A N 1
ATOM 643 C CA . PRO A 1 84 ? 12.954 0.420 -11.484 1.00 76.88 84 PRO A CA 1
ATOM 644 C C . PRO A 1 84 ? 13.243 1.384 -10.330 1.00 76.88 84 PRO A C 1
ATOM 646 O O . PRO A 1 84 ? 12.415 1.547 -9.436 1.00 76.88 84 PRO A O 1
ATOM 649 N N . ALA A 1 85 ? 14.386 2.074 -10.371 1.00 77.56 85 ALA A N 1
ATOM 650 C CA . ALA A 1 85 ? 14.806 2.981 -9.296 1.00 77.56 85 ALA A CA 1
ATOM 651 C C . ALA A 1 85 ? 13.729 4.017 -8.918 1.00 77.56 85 ALA A C 1
ATOM 653 O O . ALA A 1 85 ? 13.551 4.292 -7.739 1.00 77.56 85 ALA A O 1
ATOM 654 N N . GLN A 1 86 ? 12.957 4.497 -9.902 1.00 74.62 86 GLN A N 1
ATOM 655 C CA . GLN A 1 86 ? 11.863 5.456 -9.706 1.00 74.62 86 GLN A CA 1
ATOM 656 C C . GLN A 1 86 ? 10.691 4.933 -8.857 1.00 74.62 86 GLN A C 1
ATOM 658 O O . GLN A 1 86 ? 9.920 5.731 -8.356 1.00 74.62 86 GLN A O 1
ATOM 663 N N . TYR A 1 87 ? 10.542 3.612 -8.721 1.00 74.06 87 TYR A N 1
ATOM 664 C CA . TYR A 1 87 ? 9.509 2.983 -7.891 1.00 74.06 87 TYR A CA 1
ATOM 665 C C . TYR A 1 87 ? 10.095 2.303 -6.657 1.00 74.06 87 TYR A C 1
ATOM 667 O O . TYR A 1 87 ? 9.354 1.913 -5.766 1.00 74.06 87 TYR A O 1
ATOM 675 N N . ARG A 1 88 ? 11.415 2.098 -6.610 1.00 77.19 88 ARG A N 1
ATOM 676 C CA . ARG A 1 88 ? 12.052 1.290 -5.571 1.00 77.19 88 ARG A CA 1
ATOM 677 C C . ARG A 1 88 ? 11.964 1.953 -4.205 1.00 77.19 88 ARG A C 1
ATOM 679 O O . ARG A 1 88 ? 11.579 1.287 -3.258 1.00 77.19 88 ARG A O 1
ATOM 686 N N . GLU A 1 89 ? 12.308 3.236 -4.119 1.00 75.12 89 GLU A N 1
ATOM 687 C CA . GLU A 1 89 ? 12.278 3.982 -2.853 1.00 75.12 89 GLU A CA 1
ATOM 688 C C . GLU A 1 89 ? 10.847 4.085 -2.304 1.00 75.12 89 GLU A C 1
ATOM 690 O O . GLU A 1 89 ? 10.593 3.860 -1.122 1.00 75.12 89 GLU A O 1
ATOM 695 N N . ASP A 1 90 ? 9.910 4.316 -3.217 1.00 72.88 90 ASP A N 1
ATOM 696 C CA . ASP A 1 90 ? 8.474 4.377 -2.987 1.00 72.88 90 ASP A CA 1
ATOM 697 C C . ASP A 1 90 ? 7.896 3.044 -2.491 1.00 72.88 90 ASP A C 1
ATOM 699 O O . ASP A 1 90 ? 7.243 2.991 -1.450 1.00 72.88 90 ASP A O 1
ATOM 703 N N . LEU A 1 91 ? 8.176 1.945 -3.194 1.00 76.06 91 LEU A N 1
ATOM 704 C CA . LEU A 1 91 ? 7.742 0.608 -2.794 1.00 76.06 91 LEU A CA 1
ATOM 705 C C . LEU A 1 91 ? 8.377 0.191 -1.471 1.00 76.06 91 LEU A C 1
ATOM 707 O O . LEU A 1 91 ? 7.717 -0.420 -0.644 1.00 76.06 91 LEU A O 1
ATOM 711 N N . GLN A 1 92 ? 9.643 0.524 -1.242 1.00 76.19 92 GLN A N 1
ATOM 712 C CA . GLN A 1 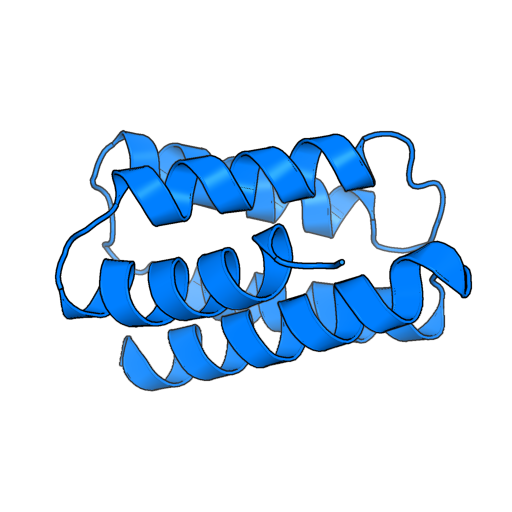92 ? 10.325 0.157 -0.007 1.00 76.19 92 GLN A CA 1
ATOM 713 C C . GLN A 1 92 ? 9.645 0.818 1.197 1.00 76.19 92 GLN A C 1
ATOM 715 O O . GLN A 1 92 ? 9.299 0.130 2.154 1.00 76.19 92 GLN A O 1
ATOM 720 N N . ARG A 1 93 ? 9.310 2.109 1.081 1.00 69.81 93 ARG A N 1
ATOM 721 C CA . ARG A 1 93 ? 8.535 2.826 2.101 1.00 69.81 93 ARG A CA 1
ATOM 722 C C . ARG A 1 93 ? 7.109 2.287 2.248 1.00 69.81 93 ARG A C 1
ATOM 724 O O . ARG A 1 93 ? 6.658 2.113 3.372 1.00 69.81 93 ARG A O 1
ATOM 731 N N . LEU A 1 94 ? 6.410 1.973 1.153 1.00 71.75 94 LEU A N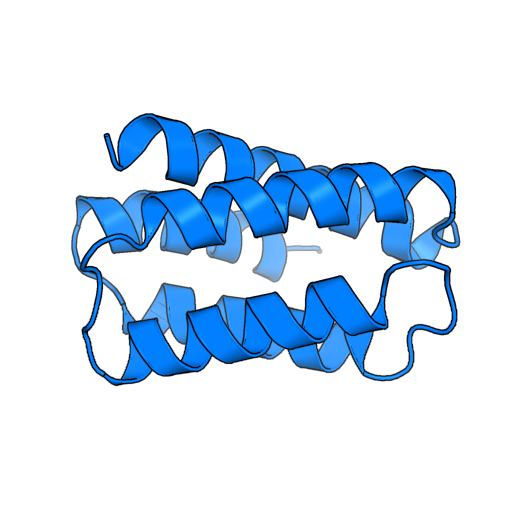 1
ATOM 732 C CA . LEU A 1 94 ? 5.086 1.336 1.211 1.00 71.75 94 LEU A CA 1
ATOM 733 C C . LEU A 1 94 ? 5.138 -0.001 1.973 1.00 71.75 94 LEU A C 1
ATOM 735 O O . LEU A 1 94 ? 4.270 -0.283 2.796 1.00 71.75 94 LEU A O 1
ATOM 739 N N . GLY A 1 95 ? 6.172 -0.807 1.729 1.00 72.19 95 GLY A N 1
ATOM 740 C CA . GLY A 1 95 ? 6.364 -2.107 2.368 1.00 72.19 95 GLY A CA 1
ATOM 741 C C . GLY A 1 95 ? 6.573 -1.989 3.873 1.00 72.19 95 GLY A C 1
ATOM 742 O O . GLY A 1 95 ? 5.945 -2.731 4.627 1.00 72.19 95 GLY A O 1
ATOM 743 N N . ASP A 1 96 ? 7.390 -1.027 4.305 1.00 68.75 96 ASP A N 1
ATOM 744 C CA . ASP A 1 96 ? 7.647 -0.759 5.724 1.00 68.75 96 ASP A CA 1
ATOM 745 C C . ASP A 1 96 ? 6.360 -0.360 6.467 1.00 68.75 96 ASP A C 1
ATOM 747 O O . ASP A 1 96 ? 6.086 -0.851 7.563 1.00 68.75 96 ASP A O 1
ATOM 751 N N . VAL A 1 97 ? 5.521 0.467 5.838 1.00 68.69 97 VAL A N 1
ATOM 752 C CA . VAL A 1 97 ? 4.240 0.938 6.396 1.00 68.69 97 VAL A CA 1
ATOM 753 C C . VAL A 1 97 ? 3.244 -0.197 6.536 1.00 68.69 97 VAL A C 1
ATOM 755 O O . VAL A 1 97 ? 2.634 -0.367 7.587 1.00 68.69 97 VAL A O 1
ATOM 758 N N . LEU A 1 98 ? 3.077 -0.989 5.477 1.00 69.88 98 LEU A N 1
ATOM 759 C CA . LEU A 1 98 ? 2.168 -2.131 5.475 1.00 69.88 98 LEU A CA 1
ATOM 760 C C . LEU A 1 98 ? 2.586 -3.170 6.512 1.00 69.88 98 LEU A C 1
ATOM 762 O O . LEU A 1 98 ? 1.732 -3.727 7.197 1.00 69.88 98 LEU A O 1
ATOM 766 N N . HIS A 1 99 ? 3.893 -3.407 6.653 1.00 67.81 99 HIS A N 1
ATOM 767 C CA . HIS A 1 99 ? 4.433 -4.309 7.661 1.00 67.81 99 HIS A CA 1
ATOM 768 C C . HIS A 1 99 ? 4.140 -3.798 9.074 1.00 67.81 99 HIS A C 1
ATOM 770 O O . HIS A 1 99 ? 3.658 -4.555 9.916 1.00 67.81 99 HIS A O 1
ATOM 776 N N . LEU A 1 100 ? 4.382 -2.511 9.330 1.00 63.31 100 LEU A N 1
ATOM 777 C CA . LEU A 1 100 ? 4.110 -1.903 10.627 1.00 63.31 100 LEU A CA 1
ATOM 778 C C . LEU A 1 100 ? 2.608 -1.929 10.956 1.00 63.31 100 LEU A C 1
ATOM 780 O O . LEU A 1 100 ? 2.225 -2.373 12.039 1.00 63.31 100 LEU A O 1
ATOM 784 N N . ALA A 1 101 ? 1.756 -1.537 10.009 1.00 63.97 101 ALA A N 1
ATOM 785 C CA . ALA A 1 101 ? 0.304 -1.585 10.142 1.00 63.97 101 ALA A CA 1
ATOM 786 C C . ALA A 1 101 ? -0.198 -3.014 10.406 1.00 63.97 101 ALA A C 1
ATOM 788 O O . ALA A 1 101 ? -1.015 -3.222 11.301 1.00 63.97 101 ALA A O 1
ATOM 789 N N . ALA A 1 102 ? 0.339 -4.012 9.693 1.00 61.88 102 ALA A N 1
ATOM 790 C CA . ALA A 1 102 ? 0.025 -5.418 9.930 1.00 61.88 102 ALA A CA 1
ATOM 791 C C . ALA A 1 102 ? 0.392 -5.851 11.354 1.00 61.88 102 ALA A C 1
ATOM 793 O O . ALA A 1 102 ? -0.395 -6.541 11.985 1.00 61.88 102 ALA A O 1
ATOM 794 N N . THR A 1 103 ? 1.551 -5.434 11.879 1.00 63.94 103 THR A N 1
ATOM 795 C CA . THR A 1 103 ? 1.975 -5.788 13.247 1.00 63.94 103 THR A CA 1
ATOM 796 C C . THR A 1 103 ? 1.168 -5.107 14.352 1.00 63.94 103 THR A C 1
ATOM 798 O O . THR A 1 103 ? 1.125 -5.631 15.460 1.00 63.94 103 THR A O 1
ATOM 801 N N . GLN A 1 104 ? 0.538 -3.961 14.076 1.00 59.59 104 GLN A N 1
ATOM 802 C CA . GLN A 1 104 ? -0.299 -3.236 15.042 1.00 59.59 104 GLN A CA 1
ATOM 803 C C . GLN A 1 104 ? -1.781 -3.633 14.984 1.00 59.59 104 GLN A C 1
ATOM 805 O O . GLN A 1 104 ? -2.523 -3.343 15.917 1.00 59.59 104 GLN A O 1
ATOM 810 N N . ALA A 1 105 ? -2.219 -4.279 13.901 1.00 50.16 105 ALA A N 1
ATOM 811 C CA . ALA A 1 105 ? -3.591 -4.754 13.722 1.00 50.16 105 ALA A CA 1
ATOM 812 C C . ALA A 1 105 ? -3.895 -6.086 14.449 1.00 50.16 105 ALA A C 1
ATOM 814 O O . ALA A 1 105 ? -5.017 -6.582 14.334 1.00 50.16 105 ALA A O 1
ATOM 815 N N . ILE A 1 106 ? -2.912 -6.668 15.154 1.00 40.38 106 ILE A N 1
ATOM 816 C CA . ILE A 1 106 ? -2.992 -7.946 15.893 1.00 40.38 106 ILE A CA 1
ATOM 817 C C . ILE A 1 106 ? -3.103 -7.685 17.395 1.00 40.38 106 ILE A C 1
ATOM 819 O O . ILE A 1 106 ? -2.318 -6.853 17.904 1.00 40.38 106 ILE A O 1
#

Solvent-accessible surface area (backbone atoms only — not comparable to full-atom values): 5515 Å² total; per-residue (Å²): 137,76,60,70,57,60,51,36,44,52,21,41,54,40,12,76,72,68,67,40,38,66,53,31,24,54,40,38,50,52,50,41,59,70,45,69,79,51,88,40,67,56,37,67,59,40,43,50,51,38,51,52,48,31,53,27,37,74,68,69,50,66,76,75,42,39,62,56,27,45,50,45,20,52,34,27,58,60,21,31,82,56,37,57,76,92,46,22,65,57,31,48,53,52,19,55,43,30,43,51,40,26,66,66,67,106

Nearest PDB structures (foldseek):
  9dze-assembly1_c  TM=3.761E-01  e=7.519E+00  synthetic construct